Protein AF-A0A444TX97-F1 (afdb_monomer)

Solvent-accessible surface area (backbone atoms only — not comparable to full-atom values): 9919 Å² total; per-residue (Å²): 114,68,69,58,51,53,52,52,49,51,50,50,52,51,51,52,48,52,51,50,49,54,65,55,45,51,59,51,56,49,49,54,51,52,50,52,52,51,50,54,52,52,51,50,40,55,52,46,48,66,70,36,52,81,77,53,90,73,80,81,70,49,77,64,53,42,51,52,50,50,53,52,50,51,56,51,47,66,73,68,50,84,77,61,81,74,69,45,64,67,57,56,48,50,51,53,50,51,53,53,42,52,54,26,51,77,76,38,47,75,58,27,58,53,51,51,50,52,61,54,51,57,63,70,51,73,82,58,85,78,84,84,79,81,89,80,89,72,85,90,80,84,90,79,94,76,84,88,80,83,76,92,74,72,84,66,83,71,83,129

Structure (mmCIF, N/CA/C/O backbone):
data_AF-A0A444TX97-F1
#
_entry.id   AF-A0A444TX97-F1
#
loop_
_atom_site.group_PDB
_atom_site.id
_atom_site.type_symbol
_atom_site.label_atom_id
_atom_site.label_alt_id
_atom_site.label_comp_id
_atom_site.label_asym_id
_atom_site.label_entity_id
_atom_site.label_seq_id
_atom_site.pdbx_PDB_ins_code
_atom_site.Cartn_x
_atom_site.Cartn_y
_atom_site.Cartn_z
_atom_site.occupancy
_atom_site.B_iso_or_equiv
_atom_site.auth_seq_id
_atom_site.auth_comp_id
_atom_site.auth_asym_id
_atom_site.auth_atom_id
_atom_site.pdbx_PDB_model_num
ATOM 1 N N . MET A 1 1 ? 12.295 40.425 -39.611 1.00 73.69 1 MET A N 1
ATOM 2 C CA . MET A 1 1 ? 11.987 38.994 -39.852 1.00 73.69 1 MET A CA 1
ATOM 3 C C . MET A 1 1 ? 12.795 38.035 -38.974 1.00 73.69 1 MET A C 1
ATOM 5 O O . MET A 1 1 ? 12.179 37.181 -38.354 1.00 73.69 1 MET A O 1
ATOM 9 N N . PHE A 1 2 ? 14.120 38.179 -38.840 1.00 76.50 2 PHE A N 1
ATOM 10 C CA . PHE A 1 2 ? 14.969 37.252 -38.061 1.00 76.50 2 PHE A CA 1
ATOM 11 C C . PHE A 1 2 ? 14.558 37.037 -36.592 1.00 76.50 2 PHE A C 1
ATOM 13 O O . PHE A 1 2 ? 14.481 35.898 -36.143 1.00 76.50 2 PHE A O 1
ATOM 20 N N . PHE A 1 3 ? 14.207 38.098 -35.858 1.00 78.50 3 PHE A N 1
ATOM 21 C CA . PHE A 1 3 ? 13.753 37.979 -34.464 1.00 78.50 3 PHE A CA 1
ATOM 22 C C . PHE A 1 3 ? 12.489 37.122 -34.306 1.00 78.50 3 PHE A C 1
ATOM 24 O O . PHE A 1 3 ? 12.393 36.330 -33.373 1.00 78.50 3 PHE A O 1
ATOM 31 N N . LEU A 1 4 ? 11.543 37.218 -35.245 1.00 80.06 4 LEU A N 1
ATOM 32 C CA . LEU A 1 4 ? 10.311 36.431 -35.207 1.00 80.06 4 LEU A CA 1
ATOM 33 C C . LEU A 1 4 ? 10.595 34.940 -35.441 1.00 80.06 4 LEU A C 1
ATOM 35 O O . LEU A 1 4 ? 10.028 34.091 -34.761 1.00 80.06 4 LEU A O 1
ATOM 39 N N . VAL A 1 5 ? 11.529 34.622 -36.344 1.00 83.19 5 VAL A N 1
ATOM 40 C CA . VAL A 1 5 ? 11.964 33.240 -36.604 1.00 83.19 5 VAL A CA 1
ATOM 41 C C . VAL A 1 5 ? 12.637 32.641 -35.370 1.00 83.19 5 VAL A C 1
ATOM 43 O O . VAL A 1 5 ? 12.334 31.510 -35.000 1.00 83.19 5 VAL A O 1
ATOM 46 N N . ILE A 1 6 ? 13.487 33.410 -34.683 1.00 84.94 6 ILE A N 1
ATOM 47 C CA . ILE A 1 6 ? 14.157 32.968 -33.453 1.00 84.94 6 ILE A CA 1
ATOM 48 C C . ILE A 1 6 ? 13.136 32.696 -32.342 1.00 84.94 6 ILE A C 1
ATOM 50 O O . ILE A 1 6 ? 13.228 31.670 -31.670 1.00 84.94 6 ILE A O 1
ATOM 54 N N . VAL A 1 7 ? 12.140 33.565 -32.156 1.00 83.88 7 VAL A N 1
ATOM 55 C CA . VAL A 1 7 ? 11.094 33.369 -31.137 1.00 83.88 7 VAL A CA 1
ATOM 56 C C . VAL A 1 7 ? 10.226 32.150 -31.458 1.00 83.88 7 VAL A C 1
ATOM 58 O O . VAL A 1 7 ? 9.961 31.336 -30.573 1.00 83.88 7 VAL A O 1
ATOM 61 N N . VAL A 1 8 ? 9.832 31.964 -32.722 1.00 82.06 8 VAL A N 1
ATOM 62 C CA . VAL A 1 8 ? 9.041 30.799 -33.152 1.00 82.06 8 VAL A CA 1
ATOM 63 C C . VAL A 1 8 ? 9.838 29.501 -32.999 1.00 82.06 8 VAL A C 1
ATOM 65 O O . VAL A 1 8 ? 9.297 28.512 -32.503 1.00 82.06 8 VAL A O 1
ATOM 68 N N . LEU A 1 9 ? 11.125 29.498 -33.349 1.00 83.19 9 LEU A N 1
ATOM 69 C CA . LEU A 1 9 ? 11.991 28.330 -33.201 1.00 83.19 9 LEU A CA 1
ATOM 70 C C . LEU A 1 9 ? 12.218 27.985 -31.722 1.00 83.19 9 LEU A C 1
ATOM 72 O O . LEU A 1 9 ? 12.070 26.825 -31.345 1.00 83.19 9 LEU A O 1
ATOM 76 N N . ASN A 1 10 ? 12.470 28.978 -30.863 1.00 77.00 10 ASN A N 1
ATOM 77 C CA . ASN A 1 10 ? 12.576 28.775 -29.414 1.00 77.00 10 ASN A CA 1
ATOM 78 C C . ASN A 1 10 ? 11.268 28.242 -28.812 1.00 77.00 10 ASN A C 1
ATOM 80 O O . ASN A 1 10 ? 11.293 27.319 -27.996 1.00 77.00 10 ASN A O 1
ATOM 84 N N . ALA A 1 11 ? 10.114 28.758 -29.245 1.00 81.44 11 ALA A N 1
ATOM 85 C CA . ALA A 1 1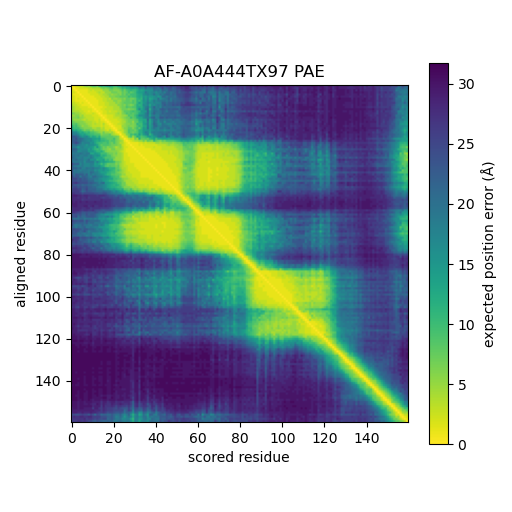1 ? 8.812 28.260 -28.812 1.00 81.44 11 ALA A CA 1
ATOM 86 C C . ALA A 1 11 ? 8.570 26.806 -29.256 1.00 81.44 11 ALA A C 1
ATOM 88 O O . ALA A 1 11 ? 8.063 26.002 -28.474 1.00 81.44 11 ALA A O 1
ATOM 89 N N . GLN A 1 12 ? 8.960 26.439 -30.481 1.00 77.31 12 GLN A N 1
ATOM 90 C CA . GLN A 1 12 ? 8.861 25.065 -30.988 1.00 77.31 12 GLN A CA 1
ATOM 91 C C . GLN A 1 12 ? 9.821 24.108 -30.268 1.00 77.31 12 GLN A C 1
ATOM 93 O O . GLN A 1 12 ? 9.413 23.013 -29.878 1.00 77.31 12 GLN A O 1
ATOM 98 N N . ILE A 1 13 ? 11.063 24.529 -30.017 1.00 79.25 13 ILE A N 1
ATOM 99 C CA . ILE A 1 13 ? 12.055 23.760 -29.252 1.00 79.25 13 ILE A CA 1
ATOM 100 C C . ILE A 1 13 ? 11.560 23.530 -27.823 1.00 79.25 13 ILE A C 1
ATOM 102 O O . ILE A 1 13 ? 11.564 22.396 -27.351 1.00 79.25 13 ILE A O 1
ATOM 106 N N . THR A 1 14 ? 11.049 24.569 -27.161 1.00 77.31 14 THR A N 1
ATOM 107 C CA . THR A 1 14 ? 10.542 24.480 -25.784 1.00 77.31 14 THR A CA 1
ATOM 108 C C . THR A 1 14 ? 9.313 23.576 -25.701 1.00 77.31 14 THR A C 1
ATOM 110 O O . THR A 1 14 ? 9.240 22.719 -24.823 1.00 77.31 14 THR A O 1
ATOM 113 N N . LYS A 1 15 ? 8.371 23.688 -26.649 1.00 76.06 15 LYS A N 1
ATOM 114 C CA . LYS A 1 15 ? 7.203 22.794 -26.736 1.00 76.06 15 LYS A CA 1
ATOM 115 C C . LYS A 1 15 ? 7.613 21.340 -26.963 1.00 76.06 15 LYS A C 1
ATOM 117 O O . LYS A 1 15 ? 7.073 20.444 -26.316 1.00 76.06 15 LYS A O 1
ATOM 122 N N . ARG A 1 16 ? 8.581 21.096 -27.849 1.00 75.69 16 ARG A N 1
ATOM 123 C CA . ARG A 1 16 ? 9.083 19.752 -28.165 1.00 75.69 16 ARG A CA 1
ATOM 124 C C . ARG A 1 16 ? 9.859 19.145 -26.995 1.00 75.69 16 ARG A C 1
ATOM 126 O O . ARG A 1 16 ? 9.655 17.973 -26.687 1.00 75.69 16 ARG A O 1
ATOM 133 N N . PHE A 1 17 ? 10.668 19.945 -26.303 1.00 73.88 17 PHE A N 1
ATOM 134 C CA . PHE A 1 17 ? 11.363 19.551 -25.079 1.00 73.88 17 PHE A CA 1
ATOM 135 C C . PHE A 1 17 ? 10.379 19.249 -23.945 1.00 73.88 17 PHE A C 1
ATOM 137 O O . PHE A 1 17 ? 10.454 18.181 -23.347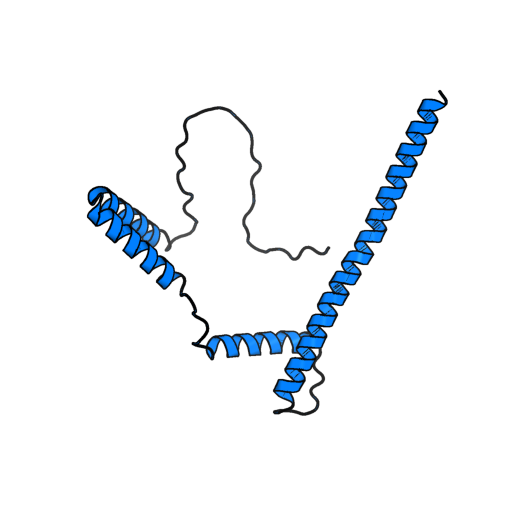 1.00 73.88 17 PHE A O 1
ATOM 144 N N . PHE A 1 18 ? 9.400 20.124 -23.700 1.00 72.38 18 PHE A N 1
ATOM 145 C CA . PHE A 1 18 ? 8.356 19.910 -22.696 1.00 72.38 18 PHE A CA 1
ATOM 146 C C . PHE A 1 18 ? 7.543 18.642 -22.983 1.00 72.38 18 PHE A C 1
ATOM 148 O O . PHE A 1 18 ? 7.345 17.817 -22.093 1.00 72.38 18 PHE A O 1
ATOM 155 N N . PHE A 1 19 ? 7.129 18.430 -24.237 1.00 72.06 19 PHE A N 1
ATOM 156 C CA . PHE A 1 19 ? 6.420 17.218 -24.643 1.00 72.06 19 PHE A CA 1
ATOM 157 C C . PHE A 1 19 ? 7.259 15.958 -24.408 1.00 72.06 19 PHE A C 1
ATOM 159 O O . PHE A 1 19 ? 6.768 15.004 -23.808 1.00 72.06 19 PHE A O 1
ATOM 166 N N . PHE A 1 20 ? 8.528 15.959 -24.821 1.00 71.12 20 PHE A N 1
ATOM 167 C CA . PHE A 1 20 ? 9.452 14.845 -24.597 1.00 71.12 20 PHE A CA 1
ATOM 168 C C . PHE A 1 20 ? 9.661 14.574 -23.101 1.00 71.12 20 PHE A C 1
ATOM 170 O O . PHE A 1 20 ? 9.560 13.437 -22.645 1.00 71.12 20 PHE A O 1
ATOM 177 N N . PHE A 1 21 ? 9.847 15.628 -22.314 1.00 64.88 21 PHE A N 1
ATOM 178 C CA . PHE A 1 21 ? 10.051 15.553 -20.877 1.00 64.88 21 PHE A CA 1
ATOM 179 C C . PHE A 1 21 ? 8.831 15.010 -20.126 1.00 64.88 21 PHE A C 1
ATOM 181 O O . PHE A 1 21 ? 8.986 14.157 -19.255 1.00 64.88 21 PHE A O 1
ATOM 188 N N . LEU A 1 22 ? 7.608 15.418 -20.485 1.00 65.06 22 LEU A N 1
ATOM 189 C CA . LEU A 1 22 ? 6.384 14.831 -19.925 1.00 65.06 22 LEU A CA 1
ATOM 190 C C . LEU A 1 22 ? 6.234 13.359 -20.320 1.00 65.06 22 LEU A C 1
ATOM 192 O O . LEU A 1 22 ? 5.825 12.539 -19.497 1.00 65.06 22 LEU A O 1
ATOM 196 N N . LYS A 1 23 ? 6.571 13.019 -21.567 1.00 64.88 23 LYS A N 1
ATOM 197 C CA . LYS A 1 23 ? 6.451 11.659 -22.105 1.00 64.88 23 LYS A CA 1
ATOM 198 C C . LYS A 1 23 ? 7.480 10.695 -21.512 1.00 64.88 23 LYS A C 1
ATOM 200 O O . LYS A 1 23 ? 7.189 9.510 -21.431 1.00 64.88 23 LYS A O 1
ATOM 205 N N . LEU A 1 24 ? 8.624 11.199 -21.042 1.00 63.56 24 LEU A N 1
ATOM 206 C CA . LEU A 1 24 ? 9.652 10.426 -20.336 1.00 63.56 24 LEU A CA 1
ATOM 207 C C . LEU A 1 24 ? 9.532 10.465 -18.806 1.00 63.56 24 LEU A C 1
ATOM 209 O O . LEU A 1 24 ? 9.883 9.492 -18.146 1.00 63.56 24 LEU A O 1
ATOM 213 N N . ARG A 1 25 ? 8.992 11.530 -18.201 1.00 64.19 25 ARG A N 1
ATOM 214 C CA . ARG A 1 25 ? 8.758 11.564 -16.745 1.00 64.19 25 ARG A CA 1
ATOM 215 C C . ARG A 1 25 ? 7.620 10.651 -16.311 1.00 64.19 25 ARG A C 1
ATOM 217 O O . ARG A 1 25 ? 7.747 9.989 -15.287 1.00 64.19 25 ARG A O 1
ATOM 224 N N . LYS A 1 26 ? 6.529 10.588 -17.082 1.00 67.50 26 LYS A N 1
ATOM 225 C CA . LYS A 1 26 ? 5.399 9.687 -16.800 1.00 67.50 26 LYS A CA 1
ATOM 226 C C . LYS A 1 26 ? 5.823 8.214 -16.642 1.00 67.50 26 LYS A C 1
ATOM 228 O O . LYS A 1 26 ? 5.469 7.636 -15.618 1.00 67.50 26 LYS A O 1
ATOM 233 N N . PRO A 1 27 ? 6.620 7.607 -17.547 1.00 78.31 27 PRO A N 1
ATOM 234 C CA . PRO A 1 27 ? 7.057 6.222 -17.378 1.00 78.31 27 PRO A CA 1
ATOM 235 C C . PRO A 1 27 ? 8.007 6.032 -16.189 1.00 78.31 27 PRO A C 1
ATOM 237 O O . PRO A 1 27 ? 7.952 4.984 -15.554 1.00 78.31 27 PRO A O 1
ATOM 240 N N . VAL A 1 28 ? 8.824 7.032 -15.830 1.00 81.81 28 VAL A N 1
ATOM 241 C CA . VAL A 1 28 ? 9.696 6.953 -14.642 1.00 81.81 28 VAL A CA 1
ATOM 242 C C . VAL A 1 28 ? 8.881 7.003 -13.348 1.00 81.81 28 VAL A C 1
ATOM 244 O O . VAL A 1 28 ? 9.055 6.146 -12.487 1.00 81.81 28 VAL A O 1
ATOM 247 N N . VAL A 1 29 ? 7.959 7.960 -13.214 1.00 83.62 29 VAL A N 1
ATOM 248 C CA . VAL A 1 29 ? 7.097 8.083 -12.024 1.00 83.62 29 VAL A CA 1
ATOM 249 C C . VAL A 1 29 ? 6.216 6.848 -11.859 1.00 83.62 29 VAL A C 1
ATOM 251 O O . VAL A 1 29 ? 6.061 6.343 -10.746 1.00 83.62 29 VAL A O 1
ATOM 254 N N . GLU A 1 30 ? 5.680 6.326 -12.961 1.00 85.81 30 GLU A N 1
ATOM 255 C CA . GLU A 1 30 ? 4.871 5.115 -12.927 1.00 85.81 30 GLU A CA 1
ATOM 256 C C . GLU A 1 30 ? 5.711 3.877 -12.593 1.00 85.81 30 GLU A C 1
ATOM 258 O O . GLU A 1 30 ? 5.274 3.053 -11.794 1.00 85.81 30 GLU A O 1
ATOM 263 N N . LYS A 1 31 ? 6.945 3.769 -13.106 1.00 87.81 31 LYS A N 1
ATOM 264 C CA . LYS A 1 31 ? 7.887 2.726 -12.678 1.00 87.81 31 LYS A CA 1
ATOM 265 C C . LYS A 1 31 ? 8.133 2.798 -11.169 1.00 87.81 31 LYS A C 1
ATOM 267 O O . LYS A 1 31 ? 7.914 1.806 -10.487 1.00 87.81 31 LYS A O 1
ATOM 272 N N . MET A 1 32 ? 8.439 3.980 -10.626 1.00 89.06 32 MET A N 1
ATOM 273 C CA . MET A 1 32 ? 8.608 4.157 -9.176 1.00 89.06 32 MET A CA 1
ATOM 274 C C . MET A 1 32 ? 7.350 3.768 -8.389 1.00 89.06 32 MET A C 1
ATOM 276 O O . MET A 1 32 ? 7.448 3.221 -7.294 1.00 89.06 32 MET A O 1
ATOM 280 N N . ARG A 1 33 ? 6.152 4.042 -8.918 1.00 94.75 33 ARG A N 1
ATOM 281 C CA . ARG A 1 33 ? 4.893 3.635 -8.283 1.00 94.75 33 ARG A CA 1
ATOM 282 C C . ARG A 1 33 ? 4.737 2.112 -8.272 1.00 94.75 33 ARG A C 1
ATOM 284 O O . ARG A 1 33 ? 4.397 1.563 -7.226 1.00 94.75 33 ARG A O 1
ATOM 291 N N . ARG A 1 34 ? 5.010 1.440 -9.398 1.00 95.62 34 ARG A N 1
ATOM 292 C CA . ARG A 1 34 ? 4.998 -0.031 -9.494 1.00 95.62 34 ARG A CA 1
ATOM 293 C C . ARG A 1 34 ? 6.032 -0.659 -8.559 1.00 95.62 34 ARG A C 1
ATOM 295 O O . ARG A 1 34 ? 5.698 -1.613 -7.866 1.00 95.62 34 ARG A O 1
ATOM 302 N N . ASP A 1 35 ? 7.234 -0.095 -8.490 1.00 95.06 35 ASP A N 1
ATOM 303 C CA . ASP A 1 35 ? 8.313 -0.577 -7.622 1.00 95.06 35 ASP A CA 1
ATOM 304 C C . ASP A 1 35 ? 7.930 -0.454 -6.143 1.00 95.06 35 ASP A C 1
ATOM 306 O O . ASP A 1 35 ? 8.082 -1.412 -5.388 1.00 95.06 35 ASP A O 1
ATOM 310 N N . ARG A 1 36 ? 7.332 0.678 -5.736 1.00 96.44 36 ARG A N 1
ATOM 311 C CA . ARG A 1 36 ? 6.795 0.852 -4.375 1.00 96.44 36 ARG A CA 1
ATOM 312 C C . ARG A 1 36 ? 5.744 -0.203 -4.025 1.00 96.44 36 ARG A C 1
ATOM 314 O O . ARG A 1 36 ? 5.804 -0.766 -2.939 1.00 96.44 36 ARG A O 1
ATOM 321 N N . ILE A 1 37 ? 4.810 -0.484 -4.937 1.00 94.56 37 ILE A N 1
ATOM 322 C CA . ILE A 1 37 ? 3.763 -1.498 -4.724 1.00 94.56 37 ILE A CA 1
ATOM 323 C C . ILE A 1 37 ? 4.356 -2.903 -4.636 1.00 94.56 37 ILE A C 1
ATOM 325 O O . ILE A 1 37 ? 3.969 -3.685 -3.774 1.00 94.56 37 ILE A O 1
ATOM 329 N N . ASN A 1 38 ? 5.291 -3.243 -5.520 1.00 95.50 38 ASN A N 1
ATOM 330 C CA . ASN A 1 38 ? 5.927 -4.556 -5.486 1.00 95.50 38 ASN A CA 1
ATOM 331 C C . ASN A 1 38 ? 6.725 -4.752 -4.190 1.00 95.50 38 ASN A C 1
ATOM 333 O O . ASN A 1 38 ? 6.611 -5.811 -3.582 1.00 95.50 38 ASN A O 1
ATOM 337 N N . ASN A 1 39 ? 7.441 -3.721 -3.730 1.00 96.12 39 ASN A N 1
ATOM 338 C CA . ASN A 1 39 ? 8.161 -3.757 -2.459 1.00 96.12 39 ASN A CA 1
ATOM 339 C C . ASN A 1 39 ? 7.199 -3.966 -1.277 1.00 96.12 39 ASN A C 1
ATOM 341 O O . ASN A 1 39 ? 7.418 -4.853 -0.459 1.00 96.12 39 ASN A O 1
ATOM 345 N N . SER A 1 40 ? 6.073 -3.242 -1.223 1.00 95.25 40 SER A N 1
ATOM 346 C CA . SER A 1 40 ? 5.098 -3.447 -0.145 1.00 95.25 40 SER A CA 1
ATOM 347 C C . SER A 1 40 ? 4.466 -4.846 -0.176 1.00 95.25 40 SER A C 1
ATOM 349 O O . SER A 1 40 ? 4.224 -5.425 0.878 1.00 95.25 40 SER A O 1
ATOM 351 N N . ILE A 1 41 ? 4.225 -5.426 -1.359 1.00 93.62 41 ILE A N 1
ATOM 352 C CA . ILE A 1 41 ? 3.739 -6.814 -1.487 1.00 93.62 41 ILE A CA 1
ATOM 353 C C . ILE A 1 41 ? 4.788 -7.819 -0.979 1.00 93.62 41 ILE A C 1
ATOM 355 O O . ILE A 1 41 ? 4.442 -8.773 -0.287 1.00 93.62 41 ILE A O 1
ATOM 359 N N . GLU A 1 42 ? 6.069 -7.606 -1.274 1.00 92.62 42 GLU A N 1
ATOM 360 C CA . GLU A 1 42 ? 7.165 -8.461 -0.798 1.00 92.62 42 GLU A CA 1
ATOM 361 C C . GLU A 1 42 ? 7.361 -8.371 0.727 1.00 92.62 42 GLU A C 1
ATOM 363 O O . GLU A 1 42 ? 7.558 -9.386 1.404 1.00 92.62 42 GLU A O 1
ATOM 368 N N . GLN A 1 43 ? 7.208 -7.173 1.297 1.00 93.69 43 GLN A N 1
ATOM 369 C CA . GLN A 1 43 ? 7.173 -6.975 2.747 1.00 93.69 43 GLN A CA 1
ATO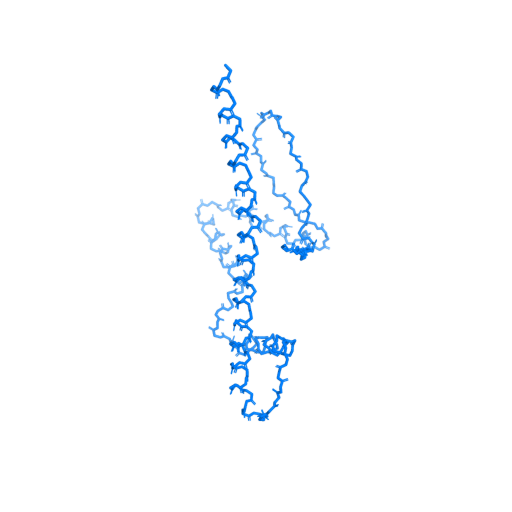M 370 C C . GLN A 1 43 ? 6.006 -7.734 3.390 1.00 93.69 43 GLN A C 1
ATOM 372 O O . GLN A 1 43 ? 6.213 -8.442 4.377 1.00 93.69 43 GLN A O 1
ATOM 377 N N . LEU A 1 44 ? 4.797 -7.640 2.818 1.00 93.12 44 LEU A N 1
ATOM 378 C CA . LEU A 1 44 ? 3.629 -8.391 3.292 1.00 93.12 44 LEU A CA 1
ATOM 379 C C . LEU A 1 44 ? 3.876 -9.899 3.250 1.00 93.12 44 LEU A C 1
ATOM 381 O O . LEU A 1 44 ? 3.601 -10.583 4.232 1.00 93.12 44 LEU A O 1
ATOM 385 N N . LYS A 1 45 ? 4.454 -10.407 2.157 1.00 90.31 45 LYS A N 1
ATOM 386 C CA . LYS A 1 45 ? 4.833 -11.817 2.031 1.00 90.31 45 LYS A CA 1
ATOM 387 C C . LYS A 1 45 ? 5.776 -12.252 3.151 1.00 90.31 45 LYS A C 1
ATOM 389 O O . LYS A 1 45 ? 5.506 -13.244 3.814 1.00 90.31 45 LYS A O 1
ATOM 394 N N . THR A 1 46 ? 6.819 -11.470 3.421 1.00 89.69 46 THR A N 1
ATOM 395 C CA . THR A 1 46 ? 7.786 -11.759 4.493 1.00 89.69 46 THR A CA 1
ATOM 396 C C . THR A 1 46 ? 7.120 -11.791 5.874 1.00 89.69 46 THR A C 1
ATOM 398 O O . THR A 1 46 ? 7.440 -12.637 6.709 1.00 89.69 46 THR A O 1
ATOM 401 N N . ILE A 1 47 ? 6.195 -10.864 6.145 1.00 90.19 47 ILE A N 1
ATOM 402 C CA . ILE A 1 47 ? 5.437 -10.830 7.406 1.00 90.19 47 ILE A CA 1
ATOM 403 C C . ILE A 1 47 ? 4.546 -12.068 7.521 1.00 90.19 47 ILE A C 1
ATOM 405 O O . ILE A 1 47 ? 4.547 -12.726 8.559 1.00 90.19 47 ILE A O 1
ATOM 409 N N . LEU A 1 48 ? 3.815 -12.400 6.457 1.00 87.31 48 LEU A N 1
ATOM 410 C CA . LEU A 1 48 ? 2.942 -13.568 6.418 1.00 87.31 48 LEU A CA 1
ATOM 411 C C . LEU A 1 48 ? 3.731 -14.861 6.597 1.00 87.31 48 LEU A C 1
ATOM 413 O O . LEU A 1 48 ? 3.350 -15.674 7.428 1.00 87.31 48 LEU A O 1
ATOM 417 N N . GLU A 1 49 ? 4.855 -15.027 5.904 1.00 85.25 49 GLU A N 1
ATOM 418 C CA . GLU A 1 49 ? 5.744 -16.175 6.084 1.00 85.25 49 GLU A CA 1
ATOM 419 C C . GLU A 1 49 ? 6.205 -16.295 7.538 1.00 85.25 49 GLU A C 1
ATOM 421 O O . GLU A 1 49 ? 6.110 -17.373 8.104 1.00 85.25 49 GLU A O 1
ATOM 426 N N . LYS A 1 50 ? 6.600 -15.207 8.208 1.00 82.50 50 LYS A N 1
ATOM 427 C CA . LYS A 1 50 ? 6.975 -15.255 9.636 1.00 82.50 50 LYS A CA 1
ATOM 428 C C . LYS A 1 50 ? 5.816 -15.656 10.553 1.00 82.50 50 LYS A C 1
ATOM 430 O O . LYS A 1 50 ? 6.015 -16.405 11.505 1.00 82.50 50 LYS A O 1
ATOM 435 N N . VAL A 1 51 ? 4.610 -15.155 10.288 1.00 78.88 51 VAL A N 1
ATOM 436 C CA . VAL A 1 51 ? 3.407 -15.470 11.079 1.00 78.88 51 VAL A CA 1
ATOM 437 C C . VAL A 1 51 ? 2.931 -16.909 10.823 1.00 78.88 51 VAL A C 1
ATOM 439 O O . VAL A 1 51 ? 2.406 -17.557 11.730 1.00 78.88 51 VAL A O 1
ATOM 442 N N . LEU A 1 52 ? 3.136 -17.425 9.609 1.00 70.81 52 LEU A N 1
ATOM 443 C CA . LEU A 1 52 ? 2.634 -18.720 9.141 1.00 70.81 52 LEU A CA 1
ATOM 444 C C . LEU A 1 52 ? 3.663 -19.842 9.160 1.00 70.81 52 LEU A C 1
ATOM 446 O O . LEU A 1 52 ? 3.250 -20.992 9.159 1.00 70.81 52 LEU A O 1
ATOM 450 N N . GLN A 1 53 ? 4.962 -1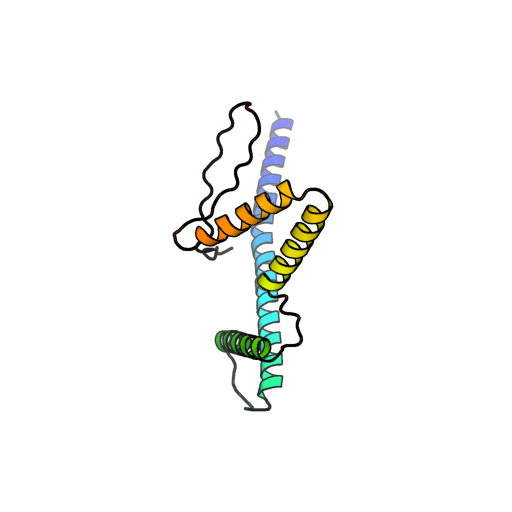9.558 9.257 1.00 58.41 53 GLN A N 1
ATOM 451 C CA . GLN A 1 53 ? 6.009 -20.560 9.494 1.00 58.41 53 GLN A CA 1
ATOM 452 C C . GLN A 1 53 ? 5.770 -21.341 10.793 1.00 58.41 53 GLN A C 1
ATOM 454 O O . GLN A 1 53 ? 6.275 -22.447 10.948 1.00 58.41 53 GLN A O 1
ATOM 459 N N . LYS A 1 54 ? 4.950 -20.807 11.708 1.00 56.56 54 LYS A N 1
ATOM 460 C CA . LYS A 1 54 ? 4.447 -21.550 12.870 1.00 56.56 54 LYS A CA 1
ATOM 461 C C . LYS A 1 54 ? 3.440 -22.658 12.501 1.00 56.56 54 LYS A C 1
ATOM 463 O O . LYS A 1 54 ? 3.215 -23.546 13.313 1.00 56.56 54 LYS A O 1
ATOM 468 N N . ASN A 1 55 ? 2.832 -22.599 11.316 1.00 55.22 55 ASN A N 1
ATOM 469 C CA . ASN A 1 55 ? 1.759 -23.484 10.860 1.00 55.22 55 ASN A CA 1
ATOM 470 C C . ASN A 1 55 ? 2.106 -24.310 9.604 1.00 55.22 55 ASN A C 1
ATOM 472 O O . ASN A 1 55 ? 1.595 -25.415 9.520 1.00 55.22 55 ASN A O 1
ATOM 476 N N . GLU A 1 56 ? 2.943 -23.844 8.659 1.00 53.88 56 GLU A N 1
ATOM 477 C CA . GLU A 1 56 ? 3.369 -24.638 7.481 1.00 53.88 56 GLU A CA 1
ATOM 478 C C . GLU A 1 56 ? 4.686 -24.108 6.838 1.00 53.88 56 GLU A C 1
ATOM 480 O O . GLU A 1 56 ? 4.779 -22.904 6.577 1.00 53.88 56 GLU A O 1
ATOM 485 N N . PRO A 1 57 ? 5.710 -24.940 6.529 1.00 53.62 57 PRO A N 1
ATOM 486 C CA . PRO A 1 57 ? 7.069 -24.445 6.245 1.00 53.62 57 PRO A CA 1
ATOM 487 C C . PRO A 1 57 ? 7.387 -24.009 4.803 1.00 53.62 57 PRO A C 1
ATOM 489 O O . PRO A 1 57 ? 8.521 -23.607 4.552 1.00 53.62 57 PRO A O 1
ATOM 492 N N . SER A 1 58 ? 6.486 -24.109 3.818 1.00 55.50 58 SER A N 1
ATOM 493 C CA . SER A 1 58 ? 6.901 -23.878 2.414 1.00 55.50 58 SER A CA 1
ATOM 494 C C . SER A 1 58 ? 5.804 -23.450 1.439 1.00 55.50 58 SER A C 1
ATOM 496 O O . SER A 1 58 ? 5.920 -23.671 0.230 1.00 55.50 58 SER A O 1
ATOM 498 N N . CYS A 1 59 ? 4.744 -22.803 1.928 1.00 61.62 59 CYS A N 1
ATOM 499 C CA . CYS A 1 59 ? 3.702 -22.311 1.034 1.00 61.62 59 CYS A CA 1
ATOM 500 C C . CYS A 1 59 ? 4.276 -21.188 0.154 1.00 61.62 59 CYS A C 1
ATOM 502 O O . CYS A 1 59 ? 4.558 -20.086 0.625 1.00 61.62 59 CYS A O 1
ATOM 504 N N . LYS A 1 60 ? 4.514 -21.481 -1.129 1.00 72.88 60 LYS A N 1
ATOM 505 C CA . LYS A 1 60 ? 4.923 -20.491 -2.128 1.00 72.88 60 LYS A CA 1
ATOM 506 C C . LYS A 1 60 ? 3.753 -19.540 -2.357 1.00 72.88 60 LYS A C 1
ATOM 508 O O . LYS A 1 60 ? 2.968 -19.757 -3.265 1.00 72.88 60 LYS A O 1
ATOM 513 N N . LEU A 1 61 ? 3.657 -18.497 -1.538 1.00 78.44 61 LEU A N 1
ATOM 514 C CA . LEU A 1 61 ? 2.609 -17.494 -1.686 1.00 78.44 61 LEU A CA 1
ATOM 515 C C . LEU A 1 61 ? 2.846 -16.716 -2.979 1.00 78.44 61 LEU A C 1
ATOM 517 O O . LEU A 1 61 ? 3.901 -16.074 -3.141 1.00 78.44 61 LEU A O 1
ATOM 521 N N . ASP A 1 62 ? 1.890 -16.799 -3.898 1.00 87.00 62 ASP A N 1
ATOM 522 C CA . ASP A 1 62 ? 1.848 -15.930 -5.062 1.00 87.00 62 ASP A CA 1
ATOM 523 C C . ASP A 1 62 ? 1.307 -14.533 -4.681 1.00 87.00 62 ASP A C 1
ATOM 525 O O . ASP A 1 62 ? 1.042 -14.232 -3.515 1.00 87.00 62 ASP A O 1
ATOM 529 N N . LYS A 1 63 ? 1.194 -13.612 -5.646 1.00 87.44 63 LYS A N 1
ATOM 530 C CA . LYS A 1 63 ? 0.737 -12.245 -5.337 1.00 87.44 63 LYS A CA 1
ATOM 531 C C . LYS A 1 63 ? -0.736 -12.182 -4.926 1.00 87.44 63 LYS A C 1
ATOM 533 O O . LYS A 1 63 ? -1.085 -11.293 -4.153 1.00 87.44 63 LYS A O 1
ATOM 538 N N . ALA A 1 64 ? -1.587 -13.052 -5.464 1.00 90.62 64 ALA A N 1
ATOM 539 C CA . ALA A 1 64 ? -2.999 -13.087 -5.109 1.00 90.62 64 ALA A CA 1
ATOM 540 C C . ALA A 1 64 ? -3.165 -13.659 -3.697 1.00 90.62 64 ALA A C 1
ATOM 542 O O . ALA A 1 64 ? -3.811 -13.016 -2.869 1.00 90.62 64 ALA A O 1
ATOM 543 N N . ASP A 1 65 ? -2.466 -14.754 -3.392 1.00 88.69 65 ASP A N 1
ATOM 544 C CA . ASP A 1 65 ? -2.445 -15.398 -2.079 1.00 88.69 65 ASP A CA 1
ATOM 545 C C . ASP A 1 65 ? -1.983 -14.428 -0.987 1.00 88.69 65 ASP A C 1
ATOM 547 O O . ASP A 1 65 ? -2.625 -14.299 0.055 1.00 88.69 65 ASP A O 1
ATOM 551 N N . VAL A 1 66 ? -0.886 -13.691 -1.227 1.00 90.50 66 VAL A N 1
ATOM 552 C CA . VAL A 1 66 ? -0.377 -12.677 -0.285 1.00 90.50 66 VAL A CA 1
ATOM 553 C C . VAL A 1 66 ? -1.460 -11.649 0.042 1.00 90.50 66 VAL A C 1
ATOM 555 O O . VAL A 1 66 ? -1.659 -11.307 1.211 1.00 90.50 66 VAL A O 1
ATOM 558 N N . LEU A 1 67 ? -2.172 -11.144 -0.967 1.00 94.25 67 LEU A N 1
ATOM 559 C CA . LEU A 1 67 ? -3.199 -10.122 -0.769 1.00 94.25 67 LEU A CA 1
ATOM 560 C C . LEU A 1 67 ? -4.435 -10.692 -0.070 1.00 94.25 67 LEU A C 1
ATOM 562 O O . LEU A 1 67 ? -4.918 -10.093 0.892 1.00 94.25 67 LEU A O 1
ATOM 566 N N . GLU A 1 68 ? -4.922 -11.850 -0.509 1.00 91.56 68 GLU A N 1
ATOM 567 C CA . GLU A 1 68 ? -6.089 -12.507 0.077 1.00 91.56 68 GLU A CA 1
ATOM 568 C C . GLU A 1 68 ? -5.852 -12.858 1.546 1.00 91.56 68 GLU A C 1
ATOM 570 O O . GLU A 1 68 ? -6.651 -12.514 2.424 1.00 91.56 68 GLU A O 1
ATOM 575 N N . MET A 1 69 ? -4.704 -13.463 1.836 1.00 89.56 69 MET A N 1
ATOM 576 C CA . MET A 1 69 ? -4.345 -13.865 3.183 1.00 89.56 69 MET A CA 1
ATOM 577 C C . MET A 1 69 ? -4.109 -12.663 4.096 1.00 89.56 69 MET A C 1
ATOM 579 O O . MET A 1 69 ? -4.550 -12.684 5.245 1.00 89.56 69 MET A O 1
ATOM 583 N N . THR A 1 70 ? -3.514 -11.577 3.586 1.00 91.69 70 THR A N 1
ATOM 584 C CA . THR A 1 70 ? -3.412 -10.311 4.334 1.00 91.69 70 THR A CA 1
ATOM 585 C C . THR A 1 70 ? -4.798 -9.764 4.679 1.00 91.69 70 THR A C 1
ATOM 587 O O . THR A 1 70 ? -5.043 -9.377 5.821 1.00 91.69 70 THR A O 1
ATOM 590 N N . VAL A 1 71 ? -5.737 -9.749 3.727 1.00 92.75 71 VAL A N 1
ATOM 591 C CA . VAL A 1 71 ? -7.107 -9.264 3.969 1.00 92.75 71 VAL A CA 1
ATOM 592 C C . VAL A 1 71 ? -7.817 -10.128 5.010 1.00 92.75 71 VAL A C 1
ATOM 594 O O . VAL A 1 71 ? -8.465 -9.591 5.912 1.00 92.75 71 VAL A O 1
ATOM 597 N N . SER A 1 72 ? -7.690 -11.451 4.908 1.00 88.94 72 SER A N 1
ATOM 598 C CA . SER A 1 72 ? -8.252 -12.389 5.882 1.00 88.94 72 SER A CA 1
ATOM 599 C C . SER A 1 72 ? -7.669 -12.156 7.279 1.00 88.94 72 SER A C 1
ATOM 601 O O . SER A 1 72 ? -8.418 -11.983 8.245 1.00 88.94 72 SER A O 1
ATOM 603 N N . PHE A 1 73 ? -6.342 -12.030 7.375 1.00 86.69 73 PHE A N 1
ATOM 604 C CA . PHE A 1 73 ? -5.631 -11.730 8.616 1.00 86.69 73 PHE A CA 1
ATOM 605 C C . PHE A 1 73 ? -6.108 -10.416 9.249 1.00 86.69 73 PHE A C 1
ATOM 607 O O . PHE A 1 73 ? -6.477 -10.403 10.421 1.00 86.69 73 PHE A O 1
ATOM 614 N N . LEU A 1 74 ? -6.189 -9.323 8.484 1.00 87.81 74 LEU A N 1
ATOM 615 C CA . LEU A 1 74 ? -6.644 -8.022 8.990 1.00 87.81 74 LEU A CA 1
ATOM 616 C C . LEU A 1 74 ? -8.104 -8.052 9.455 1.00 87.81 74 LEU A C 1
ATOM 618 O O . LEU A 1 74 ? -8.426 -7.497 10.503 1.00 87.81 74 LEU A O 1
ATOM 622 N N . LYS A 1 75 ? -8.993 -8.735 8.722 1.00 85.81 75 LYS A N 1
ATOM 623 C CA . LYS A 1 75 ? -10.389 -8.933 9.151 1.00 85.81 75 LYS A CA 1
ATOM 624 C C . LYS A 1 75 ? -10.469 -9.703 10.465 1.00 85.81 75 LYS A C 1
ATOM 626 O O . LYS A 1 75 ? -11.318 -9.402 11.302 1.00 85.81 75 LYS A O 1
ATOM 631 N N . GLN A 1 76 ? -9.605 -10.698 10.639 1.00 85.25 76 GLN A N 1
ATOM 632 C CA . GLN A 1 76 ? -9.538 -11.493 11.855 1.00 85.25 76 GLN A CA 1
ATOM 633 C C . GLN A 1 76 ? -8.982 -10.680 13.035 1.00 85.25 76 GLN A C 1
ATOM 635 O O . GLN A 1 76 ? -9.561 -10.736 14.116 1.00 85.25 76 GLN A O 1
ATOM 640 N N . GLN A 1 77 ? -7.926 -9.887 12.824 1.00 82.19 77 GLN A N 1
ATOM 641 C CA . GLN A 1 77 ? -7.371 -8.969 13.829 1.00 82.19 77 GLN A CA 1
ATOM 642 C C . GLN A 1 77 ? -8.398 -7.916 14.254 1.00 82.19 77 GLN A C 1
ATOM 644 O O . GLN A 1 77 ? -8.678 -7.768 15.436 1.00 82.19 77 GLN A O 1
ATOM 649 N N . LEU A 1 78 ? -9.085 -7.284 13.300 1.00 77.94 78 LEU A N 1
ATOM 650 C CA . LEU A 1 78 ? -10.125 -6.286 13.572 1.00 77.94 78 LEU A CA 1
ATOM 651 C C . LEU A 1 78 ? -11.330 -6.844 14.359 1.00 77.94 78 LEU A C 1
ATOM 653 O O . LEU A 1 78 ? -12.097 -6.080 14.950 1.00 77.94 78 LEU A O 1
ATOM 657 N N . ARG A 1 79 ? -11.539 -8.166 14.340 1.00 75.38 79 ARG A N 1
ATOM 658 C CA . ARG A 1 79 ? -12.535 -8.853 15.178 1.00 75.38 79 ARG A CA 1
ATOM 659 C C . ARG A 1 79 ? -11.996 -9.243 16.556 1.00 75.38 79 ARG A C 1
ATOM 661 O O . ARG A 1 79 ? -12.800 -9.467 17.452 1.00 75.38 79 ARG A O 1
ATOM 668 N N . ARG A 1 80 ? -10.675 -9.372 16.705 1.00 67.69 80 ARG A N 1
ATOM 669 C CA . ARG A 1 80 ? -9.998 -9.830 17.926 1.00 67.69 80 ARG A CA 1
ATOM 670 C C . ARG A 1 80 ? -9.456 -8.708 18.799 1.00 67.69 80 ARG A C 1
ATOM 672 O O . ARG A 1 80 ? -9.291 -8.960 19.983 1.00 67.69 80 ARG A O 1
ATOM 679 N N . ASP A 1 81 ? -9.209 -7.522 18.247 1.00 55.88 81 ASP A N 1
ATOM 680 C CA . ASP A 1 81 ? -8.797 -6.335 18.999 1.00 55.88 81 ASP A CA 1
ATOM 681 C C . ASP A 1 81 ? -10.015 -5.496 19.429 1.00 55.88 81 ASP A C 1
ATOM 683 O O . ASP A 1 81 ? -10.523 -4.693 18.641 1.00 55.88 81 ASP A O 1
ATOM 687 N N . PRO A 1 82 ? -10.482 -5.616 20.686 1.00 55.66 82 PRO A N 1
ATOM 688 C CA . PRO A 1 82 ? -11.366 -4.634 21.312 1.00 55.66 82 PRO A CA 1
ATOM 689 C C . PRO A 1 82 ? -10.616 -3.372 21.790 1.00 55.66 82 PRO A C 1
ATOM 691 O O . PRO A 1 82 ? -11.242 -2.479 22.350 1.00 55.66 82 PRO A O 1
ATOM 694 N N . VAL A 1 83 ? -9.285 -3.299 21.621 1.00 56.09 83 VAL A N 1
ATOM 695 C CA . VAL A 1 83 ? -8.416 -2.278 22.249 1.00 56.09 83 VAL A CA 1
ATOM 696 C C . VAL A 1 83 ? -8.163 -1.052 21.365 1.00 56.09 83 VAL A C 1
ATOM 698 O O . VAL A 1 83 ? -7.834 0.015 21.880 1.00 56.09 83 VAL A O 1
ATOM 701 N N . ALA A 1 84 ? -8.375 -1.136 20.049 1.00 55.44 84 ALA A N 1
ATOM 702 C CA . ALA A 1 84 ? -8.573 0.089 19.282 1.00 55.44 84 ALA A CA 1
ATOM 703 C C . ALA A 1 84 ? -9.944 0.638 19.690 1.00 55.44 84 ALA A C 1
ATOM 705 O O . ALA A 1 84 ? -10.917 -0.113 19.567 1.00 55.44 84 ALA A O 1
ATOM 706 N N . PRO A 1 85 ? -10.071 1.902 20.141 1.00 55.25 85 PRO A N 1
ATOM 707 C CA . PRO A 1 85 ? -11.376 2.513 20.264 1.00 55.25 85 PRO A CA 1
ATOM 708 C C . PRO A 1 85 ? -11.959 2.502 18.856 1.00 55.25 85 PRO A C 1
ATOM 710 O O . PRO A 1 85 ? -11.651 3.354 18.020 1.00 55.25 85 PRO A O 1
ATOM 713 N N . ARG A 1 86 ? -12.798 1.508 18.561 1.00 59.28 86 ARG A N 1
ATOM 714 C CA . ARG A 1 86 ? -13.871 1.712 17.614 1.00 59.28 86 ARG A CA 1
ATOM 715 C C . ARG A 1 86 ? -14.690 2.788 18.288 1.00 59.28 86 ARG A C 1
ATOM 717 O O . ARG A 1 86 ? -15.552 2.481 19.097 1.00 59.28 86 ARG A O 1
ATOM 724 N N . VAL A 1 87 ? -14.333 4.046 18.042 1.00 60.88 87 VAL A N 1
ATOM 725 C CA . VAL A 1 87 ? -15.252 5.141 18.281 1.00 60.88 87 VAL A CA 1
ATOM 726 C C . VAL A 1 87 ? -16.380 4.800 17.337 1.00 60.88 87 VAL A C 1
ATOM 728 O O . VAL A 1 87 ? -16.268 5.009 16.127 1.00 60.88 87 VAL A O 1
ATOM 731 N N . ASP A 1 88 ? -17.382 4.103 17.865 1.00 73.44 88 ASP A N 1
ATOM 732 C CA . ASP A 1 88 ? -18.581 3.834 17.118 1.00 73.44 88 ASP A CA 1
ATOM 733 C C . ASP A 1 88 ? -19.063 5.219 16.720 1.00 73.44 88 ASP A C 1
ATOM 735 O O . ASP A 1 88 ? -19.310 6.081 17.565 1.00 73.44 88 ASP A O 1
ATOM 739 N N . TYR A 1 89 ? -19.065 5.481 15.416 1.00 80.06 89 TYR A N 1
ATOM 740 C CA . TYR A 1 89 ? -19.482 6.769 14.896 1.00 80.06 89 TYR A CA 1
ATOM 741 C C . TYR A 1 89 ? -20.853 7.137 15.473 1.00 80.06 89 TYR A C 1
ATOM 743 O O . TYR A 1 89 ? -21.097 8.301 15.776 1.00 80.06 89 TYR A O 1
ATOM 751 N N . ASN A 1 90 ? -21.711 6.136 15.699 1.00 82.62 90 ASN A N 1
ATOM 752 C CA . ASN A 1 90 ? -23.010 6.310 16.325 1.00 82.62 90 ASN A CA 1
ATOM 753 C C . ASN A 1 90 ? -22.901 6.770 17.790 1.00 82.62 90 ASN A C 1
ATOM 755 O O . ASN A 1 90 ? -23.611 7.685 18.209 1.00 82.62 90 ASN A O 1
ATOM 759 N N . GLU A 1 91 ? -21.973 6.197 18.554 1.00 83.81 91 GLU A N 1
ATOM 760 C CA . GLU A 1 91 ? -21.690 6.583 19.939 1.00 83.81 91 GLU A CA 1
ATOM 761 C C . GLU A 1 91 ? -21.093 7.996 20.017 1.00 83.81 91 GLU A C 1
ATOM 763 O O . GLU A 1 91 ? -21.583 8.843 20.763 1.00 83.81 91 GLU A O 1
ATOM 768 N N . GLY A 1 92 ? -20.095 8.305 19.184 1.00 87.50 92 GLY A N 1
ATOM 769 C CA . GLY A 1 92 ? -19.504 9.645 19.116 1.00 87.50 92 GLY A CA 1
ATOM 770 C C . GLY A 1 92 ? -20.516 10.714 18.686 1.00 87.50 92 GLY A C 1
ATOM 771 O O . GLY A 1 92 ? -20.583 11.792 19.279 1.00 87.50 92 GLY A O 1
ATOM 772 N N . TYR A 1 93 ? -21.349 10.396 17.693 1.00 86.75 93 TYR A N 1
ATOM 773 C CA . TYR A 1 93 ? -22.425 11.264 17.219 1.00 86.75 93 TYR A CA 1
ATOM 774 C C . TYR A 1 93 ? -23.490 11.498 18.294 1.00 86.75 93 TYR A C 1
ATOM 776 O O . TYR A 1 93 ? -23.867 12.642 18.547 1.00 86.75 93 TYR A O 1
ATOM 784 N N . SER A 1 94 ? -23.966 10.433 18.947 1.00 87.31 94 SER A N 1
ATOM 785 C CA . SER A 1 94 ? -24.996 10.532 19.987 1.00 87.31 94 SER A CA 1
ATOM 786 C C . SER A 1 94 ? -24.513 11.330 21.196 1.00 87.31 94 SER A C 1
ATOM 788 O O . SER A 1 94 ? -25.254 12.186 21.677 1.00 87.31 94 SER A O 1
ATOM 790 N N . ARG A 1 95 ? -23.258 11.141 21.621 1.00 89.94 95 ARG A N 1
ATOM 791 C CA . ARG A 1 95 ? -22.637 11.909 22.706 1.00 89.94 95 ARG A CA 1
ATOM 792 C C . ARG A 1 95 ? -22.547 13.400 22.381 1.00 89.94 95 ARG A C 1
ATOM 794 O O . ARG A 1 95 ? -23.003 14.227 2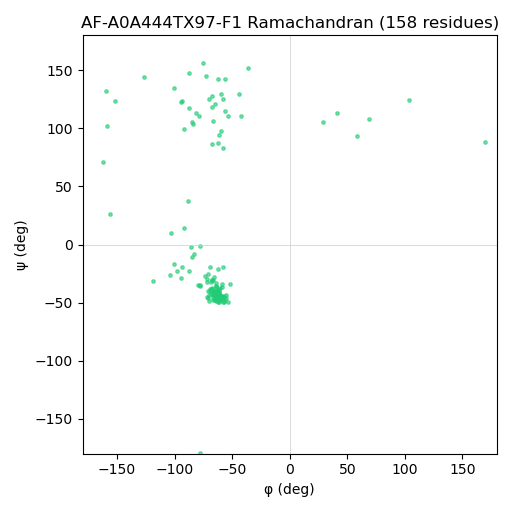3.165 1.00 89.94 95 ARG A O 1
ATOM 801 N N . CYS A 1 96 ? -22.030 13.743 21.200 1.00 90.62 96 CYS A N 1
ATOM 802 C CA . CYS A 1 96 ? -21.936 15.133 20.746 1.00 90.62 96 CYS A CA 1
ATOM 803 C C . CYS A 1 96 ? -23.320 15.793 20.635 1.00 90.62 96 CYS A C 1
ATOM 805 O O . CYS A 1 96 ? -23.521 16.932 21.070 1.00 90.62 96 CYS A O 1
ATOM 807 N N . LEU A 1 97 ? -24.301 15.066 20.093 1.00 89.06 97 LEU A N 1
ATOM 808 C CA . LEU A 1 97 ? -25.673 15.545 19.994 1.00 89.06 97 LEU A CA 1
ATOM 809 C C . LEU A 1 97 ? -26.281 15.776 21.383 1.00 89.06 97 LEU A C 1
ATOM 811 O O . LEU A 1 97 ? -26.897 16.815 21.608 1.00 89.06 97 LEU A O 1
ATOM 815 N N . GLN A 1 98 ? -26.079 14.851 22.323 1.00 89.12 98 GLN A N 1
ATOM 816 C CA . GLN A 1 98 ? -26.560 14.977 23.697 1.00 89.12 98 GLN A CA 1
ATOM 817 C C . GLN A 1 98 ? -25.963 16.204 24.398 1.00 89.12 98 GLN A C 1
ATOM 819 O O . GLN A 1 98 ? -26.703 16.966 25.017 1.00 89.12 98 GLN A O 1
ATOM 824 N N . GLU A 1 99 ? -24.657 16.437 24.266 1.00 90.56 99 GLU A N 1
ATOM 825 C CA . GLU A 1 99 ? -23.986 17.616 24.830 1.00 90.56 99 GLU A CA 1
ATOM 826 C C . GLU A 1 99 ? -24.513 18.921 24.221 1.00 90.56 99 GLU A C 1
ATOM 828 O O . GLU A 1 99 ? -24.812 19.877 24.940 1.00 90.56 99 GLU A O 1
ATOM 833 N N . THR A 1 100 ? -24.712 18.939 22.901 1.00 90.19 100 THR A N 1
ATOM 834 C CA . THR A 1 100 ? -25.279 20.089 22.182 1.00 90.19 100 THR A CA 1
ATOM 835 C C . THR A 1 100 ? -26.701 20.390 22.663 1.00 90.19 100 THR A C 1
ATOM 837 O O . THR A 1 100 ? -27.044 21.542 22.935 1.00 90.19 100 THR A O 1
ATOM 840 N N . LEU A 1 101 ? -27.536 19.358 22.816 1.00 87.81 101 LEU A N 1
ATOM 841 C CA . LEU A 1 101 ? -28.899 19.491 23.334 1.00 87.81 101 LEU A CA 1
ATOM 842 C C . LEU A 1 101 ? -28.914 19.962 24.791 1.00 87.81 101 LEU A C 1
ATOM 844 O O . LEU A 1 101 ? -29.712 20.832 25.135 1.00 87.81 101 LEU A O 1
ATOM 848 N N . HIS A 1 102 ? -28.016 19.440 25.626 1.00 86.69 102 HIS A N 1
ATOM 849 C CA . HIS A 1 102 ? -27.878 19.841 27.022 1.00 86.69 102 HIS A CA 1
ATOM 850 C C . HIS A 1 102 ? -27.500 21.324 27.145 1.00 86.69 102 HIS A C 1
ATOM 852 O O . HIS A 1 102 ? -28.183 22.079 27.835 1.00 86.69 102 HIS A O 1
ATOM 858 N N . PHE A 1 103 ? -26.483 21.775 26.405 1.00 88.25 103 PHE A N 1
ATOM 859 C CA . PHE A 1 103 ? -26.073 23.181 26.386 1.00 88.25 103 PHE A CA 1
ATOM 860 C C . PHE A 1 103 ? -27.208 24.106 25.924 1.00 88.25 103 PHE A C 1
ATOM 862 O O . PHE A 1 103 ? -27.501 25.126 26.550 1.00 88.25 103 PHE A O 1
ATOM 869 N N . MET A 1 104 ? -27.920 23.726 24.862 1.00 84.81 104 MET A N 1
ATOM 870 C CA . MET A 1 104 ? -29.071 24.496 24.395 1.00 84.81 104 MET A CA 1
ATOM 871 C C . MET A 1 104 ? -30.247 24.478 25.369 1.00 84.81 104 MET A C 1
ATOM 873 O O . MET A 1 104 ? -30.985 25.454 25.412 1.00 84.81 104 MET A O 1
ATOM 877 N N . SER A 1 105 ? -30.446 23.418 26.154 1.00 80.31 105 SER A N 1
ATOM 878 C CA . SER A 1 105 ? -31.487 23.401 27.186 1.00 80.31 105 SER A CA 1
ATOM 879 C C . SER A 1 105 ? -31.228 24.449 28.270 1.00 80.31 105 SER A C 1
ATOM 881 O O . SER A 1 105 ? -32.178 25.017 28.801 1.00 80.31 105 SER A O 1
ATOM 883 N N . LEU A 1 106 ? -29.956 24.726 28.573 1.00 82.12 106 LEU A N 1
ATOM 884 C CA . LEU A 1 106 ? -29.553 25.722 29.567 1.00 82.12 106 LEU A CA 1
ATOM 885 C C . LEU A 1 106 ? -29.646 27.158 29.028 1.00 82.12 106 LEU A C 1
ATOM 887 O O . LEU A 1 106 ? -30.011 28.066 29.768 1.00 82.12 106 LEU A O 1
ATOM 891 N N . CYS A 1 107 ? -29.338 27.373 27.744 1.00 79.19 107 CYS A N 1
ATOM 892 C CA . CYS A 1 107 ? -29.248 28.721 27.166 1.00 79.19 107 CYS A CA 1
ATOM 893 C C . CYS A 1 107 ? -30.443 29.131 26.282 1.00 79.19 107 CYS A C 1
ATOM 895 O O . CYS A 1 107 ? -30.695 30.322 26.107 1.00 79.19 107 CYS A O 1
ATOM 897 N N . ALA A 1 108 ? -31.154 28.181 25.665 1.00 76.62 108 ALA A N 1
ATOM 898 C CA . ALA A 1 108 ? -32.218 28.430 24.684 1.00 76.62 108 ALA A CA 1
ATOM 899 C C . ALA A 1 108 ? -33.142 27.199 24.469 1.00 76.62 108 ALA A C 1
ATOM 901 O O . ALA A 1 108 ? -33.141 26.599 23.383 1.00 76.62 108 ALA A O 1
ATOM 902 N N . PRO A 1 109 ? -33.989 26.836 25.450 1.00 72.62 109 PRO A N 1
ATOM 903 C CA . PRO A 1 109 ? -34.746 25.577 25.446 1.00 72.62 109 PRO A CA 1
ATOM 904 C C . PRO A 1 109 ? -35.678 25.409 24.233 1.00 72.62 109 PRO A C 1
ATOM 906 O O . PRO A 1 109 ? -35.798 24.315 23.681 1.00 72.62 109 PRO A O 1
ATOM 909 N N . GLN A 1 110 ? -36.266 26.501 23.725 1.00 75.06 110 GLN A N 1
ATOM 910 C CA . GLN A 1 110 ? -37.103 26.461 22.516 1.00 75.06 110 GLN A CA 1
ATOM 911 C C . GLN A 1 110 ? -36.324 26.119 21.234 1.00 75.06 110 GLN A C 1
ATOM 913 O O . GLN A 1 110 ? -36.885 25.525 20.312 1.00 75.06 110 GLN A O 1
ATOM 918 N N . LYS A 1 111 ? -35.037 26.484 21.149 1.00 74.94 111 LYS A N 1
ATOM 919 C CA . LYS A 1 111 ? -34.183 26.160 19.994 1.00 74.94 111 LYS A CA 1
ATOM 920 C C . LYS A 1 111 ? -33.688 24.714 20.068 1.00 74.94 111 LYS A C 1
ATOM 922 O O . LYS A 1 111 ? -33.627 24.050 19.036 1.00 74.94 111 LYS A O 1
ATOM 927 N N . GLY A 1 112 ? -33.435 24.208 21.279 1.00 75.75 112 GLY A N 1
ATOM 928 C CA . GLY A 1 112 ? -33.038 22.817 21.502 1.00 75.75 112 GLY A CA 1
ATOM 929 C C . GLY A 1 112 ? -34.102 21.802 21.086 1.00 75.75 112 GLY A C 1
ATOM 930 O O . GLY A 1 112 ? -33.792 20.850 20.373 1.00 75.75 112 GLY A O 1
ATOM 931 N N . ALA A 1 113 ? -35.371 22.055 21.424 1.00 76.50 113 ALA A N 1
ATOM 932 C CA . ALA A 1 113 ? -36.486 21.204 21.002 1.00 76.50 113 ALA A CA 1
ATOM 933 C C . ALA A 1 113 ? -36.660 21.169 19.470 1.00 76.50 113 ALA A C 1
ATOM 935 O O . ALA A 1 113 ? -36.924 20.117 18.891 1.00 76.50 113 ALA A O 1
ATOM 936 N N . ARG A 1 114 ? -36.470 22.306 18.783 1.00 79.75 114 ARG A N 1
ATOM 937 C CA . ARG A 1 114 ? -36.522 22.369 17.310 1.00 79.75 114 ARG A CA 1
ATOM 938 C C . ARG A 1 114 ? -35.380 21.590 16.660 1.00 79.75 114 ARG A C 1
ATOM 940 O O . ARG A 1 114 ? -35.612 20.900 15.672 1.00 79.75 114 ARG A O 1
ATOM 947 N N . LEU A 1 115 ? -34.176 21.668 17.225 1.00 80.38 115 LEU A N 1
ATOM 948 C CA . LEU A 1 115 ? -33.020 20.933 16.718 1.00 80.38 115 LEU A CA 1
ATOM 949 C C . LEU A 1 115 ? -33.186 19.415 16.900 1.00 80.38 115 LEU A C 1
ATOM 951 O O . LEU A 1 115 ? -32.912 18.658 15.974 1.00 80.38 115 LEU A O 1
ATOM 955 N N . LEU A 1 116 ? -33.696 18.970 18.055 1.00 81.31 116 LEU A N 1
ATOM 956 C CA . LEU A 1 116 ? -33.997 17.557 18.304 1.00 81.31 116 LEU A CA 1
ATOM 957 C C . LEU A 1 116 ? -34.999 17.001 17.281 1.00 81.31 116 LEU A C 1
ATOM 959 O O . LEU A 1 116 ? -34.763 15.937 16.714 1.00 81.31 116 LEU A O 1
ATOM 963 N N . ASN A 1 117 ? -36.071 17.747 16.997 1.00 80.31 117 ASN A N 1
ATOM 964 C CA . ASN A 1 117 ? -37.067 17.365 15.993 1.00 80.31 117 ASN A CA 1
ATOM 965 C C . ASN A 1 117 ? -36.481 17.306 14.573 1.00 80.31 117 ASN A C 1
ATOM 967 O O . ASN A 1 117 ? -36.841 16.417 13.808 1.00 80.31 117 ASN A O 1
ATOM 971 N N . HIS A 1 118 ? -35.548 18.199 14.226 1.00 81.12 118 HIS A N 1
ATOM 972 C CA . HIS A 1 118 ? -34.843 18.149 12.942 1.00 81.12 118 HIS A CA 1
ATOM 973 C C . HIS A 1 118 ? -33.99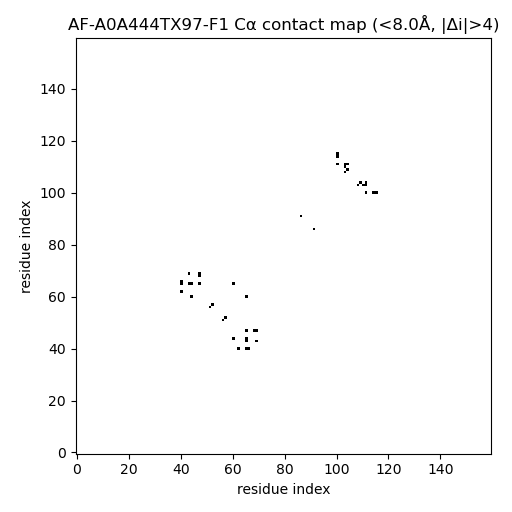3 16.874 12.814 1.00 81.12 118 HIS A C 1
ATOM 975 O O . HIS A 1 118 ? -34.070 16.174 11.809 1.00 81.12 118 HIS A O 1
ATOM 981 N N . PHE A 1 119 ? -33.232 16.521 13.854 1.00 75.69 119 PHE A N 1
ATOM 982 C CA . PHE A 1 119 ? -32.400 15.312 13.847 1.00 75.69 119 PHE A CA 1
ATOM 983 C C . PHE A 1 119 ? -33.199 14.005 13.935 1.00 75.69 119 PHE A C 1
ATOM 985 O O . PHE A 1 119 ? -32.748 12.980 13.427 1.00 75.69 119 PHE A O 1
ATOM 992 N N . GLN A 1 120 ? -34.370 14.009 14.575 1.00 74.25 120 GLN A N 1
ATOM 993 C CA . GLN A 1 120 ? -35.270 12.851 14.605 1.00 74.25 120 GLN A CA 1
ATOM 994 C C . GLN A 1 120 ? -36.067 12.704 13.299 1.00 74.25 120 GLN A C 1
ATOM 996 O O . GLN A 1 120 ? -36.277 11.581 12.846 1.00 74.25 120 GLN A O 1
ATOM 1001 N N . GLY A 1 121 ? -36.447 13.816 12.657 1.00 63.47 121 GLY A N 1
ATOM 1002 C CA . GLY A 1 121 ? -37.108 13.823 11.349 1.00 63.47 121 GLY A CA 1
ATOM 1003 C C . GLY A 1 121 ? -36.229 13.263 10.227 1.00 63.47 121 GLY A C 1
ATOM 1004 O O . GLY A 1 121 ? -36.717 12.499 9.398 1.00 63.47 121 GLY A O 1
ATOM 1005 N N . ASP A 1 122 ? -34.923 13.542 10.261 1.00 56.25 122 ASP A N 1
ATOM 1006 C CA . ASP A 1 122 ? -33.952 13.005 9.293 1.00 56.25 122 ASP A CA 1
ATOM 1007 C C . ASP A 1 122 ? -33.781 11.476 9.402 1.00 56.25 122 ASP A C 1
ATOM 1009 O O . ASP A 1 122 ? -33.509 10.796 8.414 1.00 56.25 122 ASP A O 1
ATOM 1013 N N . LYS A 1 123 ? -33.998 10.892 10.591 1.00 56.25 123 LYS A N 1
ATOM 1014 C CA . LYS A 1 123 ? -33.896 9.435 10.796 1.00 56.25 123 LYS A CA 1
ATOM 1015 C C . LYS A 1 123 ? -35.068 8.656 10.190 1.00 56.25 123 LYS A C 1
ATOM 1017 O O . LYS A 1 123 ? -34.875 7.510 9.792 1.00 56.25 123 LYS A O 1
ATOM 1022 N N . ASN A 1 124 ? -36.246 9.272 10.060 1.00 49.88 124 ASN A N 1
ATOM 1023 C CA . ASN A 1 124 ? -37.422 8.654 9.429 1.00 49.88 124 ASN A CA 1
ATOM 1024 C C . ASN A 1 124 ? -37.442 8.794 7.895 1.00 49.88 124 ASN A C 1
ATOM 1026 O O . ASN A 1 124 ? -38.232 8.122 7.238 1.00 49.88 124 ASN A O 1
ATOM 1030 N N . ALA A 1 125 ? -36.564 9.612 7.305 1.00 47.28 125 ALA A N 1
ATOM 1031 C CA . ALA A 1 125 ? -36.410 9.722 5.851 1.00 47.28 125 ALA A CA 1
ATOM 1032 C C . ALA A 1 125 ? -35.491 8.636 5.246 1.00 47.28 125 ALA A C 1
ATOM 1034 O O . ALA A 1 125 ? -35.421 8.480 4.031 1.00 47.28 125 ALA A O 1
ATOM 1035 N N . VAL A 1 126 ? -34.803 7.838 6.072 1.00 48.66 126 VAL A N 1
ATOM 1036 C CA . VAL A 1 126 ? -33.787 6.863 5.618 1.00 48.66 126 VAL A CA 1
ATOM 1037 C C . VAL A 1 126 ? -34.364 5.458 5.358 1.00 48.66 126 VAL A C 1
ATOM 1039 O O . VAL A 1 126 ? -33.624 4.500 5.159 1.00 48.66 126 VAL A O 1
ATOM 1042 N N . THR A 1 127 ? -35.689 5.302 5.275 1.00 46.25 127 THR A N 1
ATOM 1043 C CA . THR A 1 127 ? -36.314 4.043 4.803 1.00 46.25 127 THR A CA 1
ATOM 1044 C C . THR A 1 127 ? -36.836 4.096 3.364 1.00 46.25 127 THR A C 1
ATOM 1046 O O . THR A 1 127 ? -37.463 3.147 2.904 1.00 46.25 127 THR A O 1
ATOM 1049 N N . GLY A 1 128 ? -36.517 5.147 2.605 1.00 41.78 128 GLY A N 1
ATOM 1050 C CA . GLY A 1 128 ? -36.814 5.204 1.177 1.00 41.78 128 GLY A CA 1
ATOM 1051 C C . GLY A 1 128 ? -35.925 6.207 0.457 1.00 41.78 128 GLY A C 1
ATOM 1052 O O . GLY A 1 128 ? -36.174 7.397 0.535 1.00 41.78 128 GLY A O 1
ATOM 1053 N N . SER A 1 129 ? -34.904 5.702 -0.241 1.00 42.53 129 SER A N 1
ATOM 1054 C CA . SER A 1 129 ? -34.186 6.355 -1.350 1.00 42.53 129 SER A CA 1
ATOM 1055 C C . SER A 1 129 ? -33.856 7.857 -1.235 1.00 42.53 129 SER A C 1
ATOM 1057 O O . SER A 1 129 ? -34.706 8.713 -1.459 1.00 42.53 129 SER A O 1
ATOM 1059 N N . GLY A 1 130 ? -32.561 8.167 -1.132 1.00 35.31 130 GLY A N 1
ATOM 1060 C CA . GLY A 1 130 ? -32.012 9.445 -1.598 1.00 35.31 130 GLY A CA 1
ATOM 1061 C C . GLY A 1 130 ? -31.695 10.457 -0.497 1.00 35.31 130 GLY A C 1
ATOM 1062 O O . GLY A 1 130 ? -32.535 10.835 0.306 1.00 35.31 130 GLY A O 1
ATOM 1063 N N . PHE A 1 131 ? -30.441 10.900 -0.503 1.00 36.28 131 PHE A N 1
ATOM 1064 C CA . PHE A 1 131 ? -29.875 11.971 0.315 1.00 36.28 131 PHE A CA 1
ATOM 1065 C C . PHE A 1 131 ? -30.782 13.217 0.404 1.00 36.28 131 PHE A C 1
ATOM 1067 O O . PHE A 1 131 ? -31.129 13.766 -0.646 1.00 36.28 131 PHE A O 1
ATOM 1074 N N . PRO A 1 132 ? -31.083 13.755 1.603 1.00 39.06 132 PRO A N 1
ATOM 1075 C CA . PRO A 1 132 ? -31.651 15.088 1.707 1.00 39.06 132 PRO A CA 1
ATOM 1076 C C . PRO A 1 132 ? -30.523 16.124 1.601 1.00 39.06 132 PRO A C 1
ATOM 1078 O O . PRO A 1 132 ? -29.640 16.230 2.451 1.00 39.06 132 PRO A O 1
ATOM 1081 N N . ALA A 1 133 ? -30.538 16.887 0.509 1.00 40.47 133 ALA A N 1
ATOM 1082 C CA . ALA A 1 133 ? -29.747 18.100 0.367 1.00 40.47 133 ALA A CA 1
ATOM 1083 C C . ALA A 1 133 ? -30.264 19.168 1.348 1.00 40.47 133 ALA A C 1
ATOM 1085 O O . ALA A 1 133 ? -31.457 19.468 1.379 1.00 40.47 133 ALA A O 1
ATOM 1086 N N . SER A 1 134 ? -29.367 19.750 2.145 1.00 42.06 134 SER A N 1
ATOM 1087 C CA . SER A 1 134 ? -29.687 20.845 3.067 1.00 42.06 134 SER A CA 1
ATOM 1088 C C . SER A 1 134 ? -30.185 22.099 2.324 1.00 42.06 134 SER A C 1
ATOM 1090 O O . SER A 1 134 ? -29.615 22.449 1.286 1.00 42.06 134 SER A O 1
ATOM 1092 N N . PRO A 1 135 ? -31.169 22.848 2.858 1.00 43.09 135 PRO A N 1
ATOM 1093 C CA . PRO A 1 135 ? -31.561 24.135 2.301 1.00 43.09 135 PRO A CA 1
ATOM 1094 C C . PRO A 1 135 ? -30.634 25.241 2.830 1.00 43.09 135 PRO A C 1
ATOM 1096 O O . PRO A 1 135 ? -30.756 25.692 3.967 1.00 43.09 135 PRO A O 1
ATOM 1099 N N . VAL A 1 136 ? -29.695 25.697 1.999 1.00 37.25 136 VAL A N 1
ATOM 1100 C CA . VAL A 1 136 ? -29.002 26.977 2.211 1.00 37.25 136 VAL A CA 1
ATOM 1101 C C . VAL A 1 136 ? -29.873 28.077 1.613 1.00 37.25 136 VAL A C 1
ATOM 1103 O O . VAL A 1 136 ? -29.937 28.239 0.396 1.00 37.25 136 VAL A O 1
ATOM 1106 N N . THR A 1 137 ? -30.544 28.845 2.468 1.00 35.56 137 THR A N 1
ATOM 1107 C CA . THR A 1 137 ? -31.163 30.114 2.076 1.00 35.56 137 THR A CA 1
ATOM 1108 C C . THR A 1 137 ? -30.073 31.184 2.012 1.00 35.56 137 THR A C 1
ATOM 1110 O O . THR A 1 137 ? -29.548 31.595 3.044 1.00 35.56 137 THR A O 1
ATOM 1113 N N . ALA A 1 138 ? -29.747 31.651 0.809 1.00 36.31 138 ALA A N 1
ATOM 1114 C CA . ALA A 1 138 ? -29.024 32.902 0.579 1.00 36.31 138 ALA A CA 1
ATOM 1115 C C . ALA A 1 138 ? -29.830 33.772 -0.408 1.00 36.31 138 ALA A C 1
ATOM 1117 O O . ALA A 1 138 ? -30.484 33.217 -1.296 1.00 36.31 138 ALA A O 1
ATOM 1118 N N . PRO A 1 139 ? -29.842 35.111 -0.253 1.00 37.75 139 PRO A N 1
ATOM 1119 C CA . PRO A 1 139 ? -30.666 35.992 -1.070 1.00 37.75 139 PRO A CA 1
ATOM 1120 C C . PRO A 1 139 ? -30.090 36.177 -2.482 1.00 37.75 139 PRO A C 1
ATOM 1122 O O . PRO A 1 139 ? -28.904 35.983 -2.737 1.00 37.75 139 PRO A O 1
ATOM 1125 N N . ALA A 1 140 ? -30.995 36.533 -3.391 1.00 41.41 140 ALA A N 1
ATOM 1126 C CA . ALA A 1 140 ? -30.852 36.559 -4.840 1.00 41.41 140 ALA A CA 1
ATOM 1127 C C . ALA A 1 140 ? -29.683 37.404 -5.385 1.00 41.41 140 ALA A C 1
ATOM 1129 O O . ALA A 1 140 ? -29.435 38.517 -4.927 1.00 41.41 140 ALA A O 1
ATOM 1130 N N . GLY A 1 141 ? -29.054 36.902 -6.458 1.00 32.28 141 GLY A N 1
ATOM 1131 C CA . GLY A 1 141 ? -28.108 37.660 -7.280 1.00 32.28 141 GLY A CA 1
ATOM 1132 C C . GLY A 1 141 ? -27.319 36.822 -8.296 1.00 32.28 141 GLY A C 1
ATOM 1133 O O . GLY A 1 141 ? -26.210 36.404 -8.007 1.00 32.28 141 GLY A O 1
ATOM 1134 N N . GLN A 1 142 ? -27.894 36.650 -9.492 1.00 37.16 142 GLN A N 1
ATOM 1135 C CA . GLN A 1 142 ? -27.231 36.535 -10.810 1.00 37.16 142 GLN A CA 1
ATOM 1136 C C . GLN A 1 142 ? -26.378 35.284 -11.164 1.00 37.16 142 GLN A C 1
ATOM 1138 O O . GLN A 1 142 ? -25.246 35.090 -10.738 1.00 37.16 142 GLN A O 1
ATOM 1143 N N . THR A 1 143 ? -26.974 34.477 -12.056 1.00 39.50 143 THR A N 1
ATOM 1144 C CA . THR A 1 143 ? -26.408 33.748 -13.216 1.00 39.50 143 THR A CA 1
ATOM 1145 C C . THR A 1 143 ? -24.940 33.302 -13.190 1.00 39.50 143 THR A C 1
ATOM 1147 O O . THR A 1 143 ? -24.069 34.083 -13.544 1.00 39.50 143 THR A O 1
ATOM 1150 N N . PHE A 1 144 ? -24.700 31.998 -12.991 1.00 30.38 144 PHE A N 1
ATOM 1151 C CA . PHE A 1 144 ? -23.619 31.244 -13.652 1.00 30.38 144 PHE A CA 1
ATOM 1152 C C . PHE A 1 144 ? -24.016 29.761 -13.782 1.00 30.38 144 PHE A C 1
ATOM 1154 O O . PHE A 1 144 ? -24.341 29.093 -12.802 1.00 30.38 144 PHE A O 1
ATOM 1161 N N . THR A 1 145 ? -24.007 29.242 -15.011 1.00 39.25 145 THR A N 1
ATOM 1162 C CA . THR A 1 145 ? -24.284 27.840 -15.358 1.00 39.25 145 THR A CA 1
ATOM 1163 C C . THR A 1 145 ? -23.220 26.902 -14.769 1.00 39.25 145 THR A C 1
ATOM 1165 O O . THR A 1 145 ? -22.044 27.023 -15.114 1.00 39.25 145 THR A O 1
ATOM 1168 N N . LYS A 1 146 ? -23.616 25.942 -13.921 1.00 31.19 146 LYS A N 1
ATOM 1169 C CA . LYS A 1 146 ? -22.765 24.827 -13.460 1.00 31.19 146 LYS A CA 1
ATOM 1170 C C . LYS A 1 146 ? -23.082 23.542 -14.243 1.00 31.19 146 LYS A C 1
ATOM 1172 O O . LYS A 1 146 ? -24.261 23.215 -14.368 1.00 31.19 146 LYS A O 1
ATOM 1177 N N . PRO A 1 147 ? -22.076 22.782 -14.716 1.00 35.91 147 PRO A N 1
ATOM 1178 C CA . PRO A 1 147 ? -22.282 21.443 -15.255 1.00 35.91 147 PRO A CA 1
ATOM 1179 C C . PRO A 1 147 ? -22.583 20.432 -14.140 1.00 35.91 147 PRO A C 1
ATOM 1181 O O . PRO A 1 147 ? -22.030 20.507 -13.041 1.00 35.91 147 PRO A O 1
ATOM 1184 N N . VAL A 1 148 ? -23.449 19.476 -14.469 1.00 38.25 148 VAL A N 1
ATOM 1185 C CA . VAL A 1 148 ? -23.866 18.319 -13.668 1.00 38.25 148 VAL A CA 1
ATOM 1186 C C . VAL A 1 148 ? -22.659 17.452 -13.282 1.00 38.25 148 VAL A C 1
ATOM 1188 O O . VAL A 1 148 ? -21.913 16.996 -14.146 1.00 38.25 148 VAL A O 1
ATOM 1191 N N . VAL A 1 149 ? -22.485 17.202 -11.982 1.00 40.09 149 VAL A N 1
ATOM 1192 C CA . VAL A 1 149 ? -21.529 16.225 -11.435 1.00 40.09 149 VAL A CA 1
ATOM 1193 C C . VAL A 1 149 ? -22.266 14.897 -11.229 1.00 40.09 149 VAL A C 1
ATOM 1195 O O . VAL A 1 149 ? -23.271 14.898 -10.517 1.00 40.09 149 VAL A O 1
ATOM 1198 N N . PRO A 1 150 ? -21.816 13.766 -11.806 1.00 46.44 150 PRO A N 1
ATOM 1199 C CA . PRO A 1 150 ? -22.411 12.471 -11.519 1.00 46.44 150 PRO A CA 1
ATOM 1200 C C . PRO A 1 150 ? -21.785 11.783 -10.291 1.00 46.44 150 PRO A C 1
ATOM 1202 O O . PRO A 1 150 ? -20.601 11.924 -9.991 1.00 46.44 150 PRO A O 1
ATOM 1205 N N . SER A 1 151 ? -22.673 11.041 -9.629 1.00 39.34 151 SER A N 1
ATOM 1206 C CA . SER A 1 151 ? -22.604 10.156 -8.454 1.00 39.34 151 SER A CA 1
ATOM 1207 C C . SER A 1 151 ? -21.322 9.306 -8.254 1.00 39.34 151 SER A C 1
ATOM 1209 O O . SER A 1 151 ? -20.709 8.897 -9.241 1.00 39.34 151 SER A O 1
ATOM 1211 N N . PRO A 1 152 ? -20.943 8.946 -7.002 1.00 50.16 152 PRO A N 1
ATOM 1212 C CA . PRO A 1 152 ? -19.738 8.176 -6.676 1.00 50.16 152 PRO A CA 1
ATOM 1213 C C . PRO A 1 152 ? -19.949 6.646 -6.707 1.00 50.16 152 PRO A C 1
ATOM 1215 O O . PRO A 1 152 ? -19.377 5.924 -5.891 1.00 50.16 152 PRO A O 1
ATOM 1218 N N . GLU A 1 153 ? -20.751 6.118 -7.634 1.00 49.06 153 GLU A N 1
ATOM 1219 C CA . GLU A 1 153 ? -20.872 4.667 -7.820 1.00 49.06 153 GLU A CA 1
ATOM 1220 C C . GLU A 1 153 ? -19.914 4.182 -8.911 1.00 49.06 153 GLU A C 1
ATOM 1222 O O . GLU A 1 153 ? -19.938 4.647 -10.048 1.00 49.06 153 GLU A O 1
ATOM 1227 N N . ARG A 1 154 ? -19.040 3.243 -8.523 1.00 51.09 154 ARG A N 1
ATOM 1228 C CA . ARG A 1 154 ? -17.826 2.814 -9.234 1.00 51.09 154 ARG A CA 1
ATOM 1229 C C . ARG A 1 154 ? -16.859 3.967 -9.474 1.00 51.09 154 ARG A C 1
ATOM 1231 O O . ARG A 1 154 ? -16.823 4.584 -10.537 1.00 51.09 154 ARG A O 1
ATOM 1238 N N . ALA A 1 155 ? -15.919 4.110 -8.543 1.00 54.16 155 ALA A N 1
ATOM 1239 C CA . ALA A 1 155 ? -14.559 4.457 -8.925 1.00 54.16 155 ALA A CA 1
ATOM 1240 C C . ALA A 1 155 ? -14.067 3.372 -9.901 1.00 54.16 155 ALA A C 1
ATOM 1242 O O . ALA A 1 155 ? -13.458 2.378 -9.509 1.00 54.16 155 ALA A O 1
ATOM 1243 N N . VAL A 1 156 ? -14.434 3.524 -11.177 1.00 56.44 156 VAL A N 1
ATOM 1244 C CA . VAL A 1 156 ? -13.868 2.785 -12.293 1.00 56.44 156 VAL A CA 1
ATOM 1245 C C . VAL A 1 156 ? -12.383 3.014 -12.155 1.00 56.44 156 VAL A C 1
ATOM 1247 O O . VAL A 1 156 ? -11.916 4.147 -12.286 1.00 56.44 156 VAL A O 1
ATOM 1250 N N . TRP A 1 157 ? -11.673 1.952 -11.795 1.00 55.62 157 TRP A N 1
ATOM 1251 C CA . TRP A 1 157 ? -10.227 1.918 -11.836 1.00 55.62 157 TRP A CA 1
ATOM 1252 C C . TRP A 1 157 ? -9.791 2.583 -13.139 1.00 55.62 157 TRP A C 1
ATOM 1254 O O . TRP A 1 157 ? -10.079 2.075 -14.222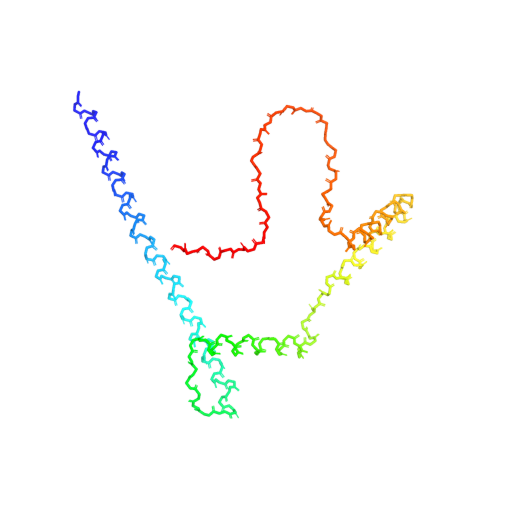 1.00 55.62 157 TRP A O 1
ATOM 1264 N N . ARG A 1 158 ? -9.185 3.769 -13.043 1.00 53.75 158 ARG A N 1
ATOM 1265 C CA . ARG A 1 158 ? -8.633 4.445 -14.211 1.00 53.75 158 ARG A CA 1
ATOM 1266 C C . ARG A 1 158 ? -7.213 3.924 -14.373 1.00 53.75 158 ARG A C 1
ATOM 1268 O O . ARG A 1 158 ? -6.412 4.118 -13.457 1.00 53.75 158 ARG A O 1
ATOM 1275 N N . PRO A 1 159 ? -6.889 3.250 -15.485 1.00 48.38 159 PRO A N 1
ATOM 1276 C CA . PRO A 1 159 ? -5.501 2.996 -15.816 1.00 48.38 159 PRO A CA 1
ATOM 1277 C C . PRO A 1 159 ? -4.808 4.356 -15.958 1.00 48.38 159 PRO A C 1
ATOM 1279 O O . PRO A 1 159 ? -5.336 5.251 -16.620 1.00 48.38 159 PRO A O 1
ATOM 1282 N N . TRP A 1 160 ? -3.680 4.524 -15.276 1.00 59.78 160 TRP A N 1
ATOM 1283 C CA . TRP A 1 160 ? -2.723 5.611 -15.513 1.00 59.78 160 TRP A CA 1
ATOM 1284 C C . TRP A 1 160 ? -2.191 5.574 -16.944 1.00 59.78 160 TRP A C 1
ATOM 1286 O O . TRP A 1 160 ? -1.912 4.453 -17.433 1.00 59.78 160 TRP A O 1
#

Radius of gyration: 29.08 Å; Cα contacts (8 Å, |Δi|>4): 22; chains: 1; bounding box: 52×64×69 Å

Mean predicted aligned error: 19.53 Å

Sequence (160 aa):
MFFLVIVVLNAQITKRFFFFFLKLRKPVVEKMRRDRINNSIEQLKTILEKVLQKNEPSCKLDKADVLEMTVSFL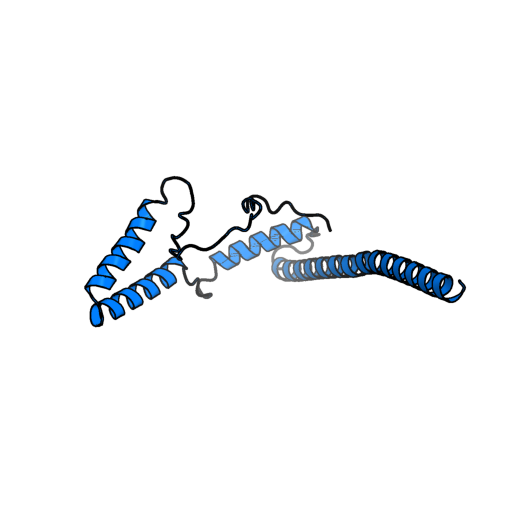KQQLRRDPVAPRVDYNEGYSRCLQETLHFMSLCAPQKGARLLNHFQGDKNAVTGSGFPASPVTAPAGQTFTKPVVPSPERAVWRPW

Organism: Acipenser ruthenus (NCBI:txid7906)

InterPro domains:
  IPR003650 Orange domain [PF07527] (89-120)
  IPR003650 Orange domain [PS51054] (89-119)
  IPR011598 Myc-type, basic helix-loop-helix (bHLH) domain [PF00010] (23-76)
  IPR011598 Myc-type, basic helix-loop-helix (bHLH) domain [PS50888] (21-77)
  IPR011598 Myc-type, basic helix-loop-helix (bHLH) domain [SM00353] (27-80)
  IPR036638 Helix-loop-helix DNA-binding domain superfamily [G3DSA:4.10.280.10] (22-80)
  IPR036638 Helix-l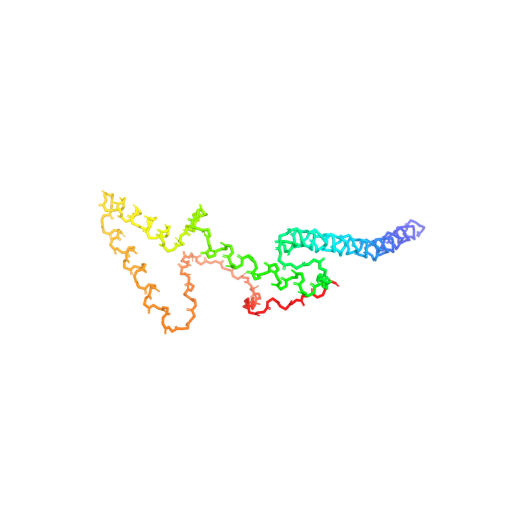oop-helix DNA-binding domain superfamily [SSF47459] (23-77)
  IPR050370 Hairy and Enhancer of Split/HEY-related [PTHR10985] (24-137)

Secondary structure (DSSP, 8-state):
-HHHHHHHHHHHHHHHHHHHHHHHHHHHHHHHHHHHHHHHHHHHHHHHHHHHTTT-S-----HHHHHHHHHHHHHHHHHH---S----HHHHHHHHHHHHHHHHHHH-HHHHHHHHHHHHHHHHTTTSS---------------PPPPPP--S-------

pLDDT: mean 70.83, std 18.77, range [30.38, 96.44]

Foldseek 3Di:
DVVVVVVVVVVVVVVVVVVVCVVVVVVVVVVVVVVVVVVVLVVLVVVCQVVCCVPDNDPPQDSVNSVVVVVVVVVVVVVVDPPPPPVVVVVVVVVVLVVVLVVCCVVPPPVSVVVVCVVVVVVVVPPDDDDDDDDDDDDDDDDDDDDDDDDPDDPPPDDD